Protein AF-W5SPK8-F1 (afdb_monomer)

Foldseek 3Di:
DPPPCPDPDCVVVVPDPLRVLVVLQVLLPDPPRDDDDDPVRDPVRVVVSVVSSVVSVVVVVVVVVVVVVVVVVVVVVVVVVVVVVVD

Solvent-accessible surface area (backbone atoms only — not comparable to full-atom values): 5267 Å² total; per-residue (Å²): 135,85,79,76,79,86,65,94,43,56,78,81,66,70,57,49,70,69,57,52,40,51,52,40,22,53,39,62,70,37,96,86,42,76,78,89,73,64,98,82,61,51,68,67,63,54,48,52,54,49,54,51,33,53,51,32,38,49,55,52,51,52,51,50,51,52,52,51,52,56,50,51,52,53,52,52,52,52,52,54,55,57,59,64,74,75,114

Secondary structure (DSSP, 8-state):
---------TTTTT--HHHHHHHHHHHHHSTT------TT--HHHHHHHHHHHHHHHHHHHHHHHHHHHHHHHHHHHHHHHHHHTT-

InterPro domains:
  IPR000680 Borrelia lipoprotein [PF00921] (8-83)

Mean predicted aligned error: 8.86 Å

Radius of gyration: 21.26 Å; Cα contacts (8 Å, |Δi|>4): 31; chains: 1; bounding box: 47×31×66 Å

Organism: NCBI:txid1293575

Sequence (87 aa):
MQAIVKNASATVANAKDGTIAGAMALRAMAKNGKFANDNVGTSEVTTAVKGVAVSAVAKALDTLTIAIRRTIDKGLKKVKEAMKKKQ

pLDDT: mean 84.78, std 14.94, range [40.97, 98.12]

Structure (mmCIF, N/CA/C/O backbone):
data_AF-W5SPK8-F1
#
_entry.id   AF-W5SPK8-F1
#
loop_
_atom_site.group_PDB
_atom_site.id
_atom_site.type_symbol
_atom_site.label_atom_id
_atom_site.label_alt_id
_atom_site.label_comp_id
_atom_site.label_asym_id
_atom_site.label_entity_id
_atom_site.label_seq_id
_atom_site.pdbx_PDB_ins_code
_atom_site.Cartn_x
_atom_site.Cartn_y
_atom_site.Cartn_z
_atom_site.occupancy
_atom_site.B_iso_or_equiv
_atom_site.auth_seq_id
_atom_site.auth_comp_id
_atom_site.auth_asym_id
_atom_site.auth_at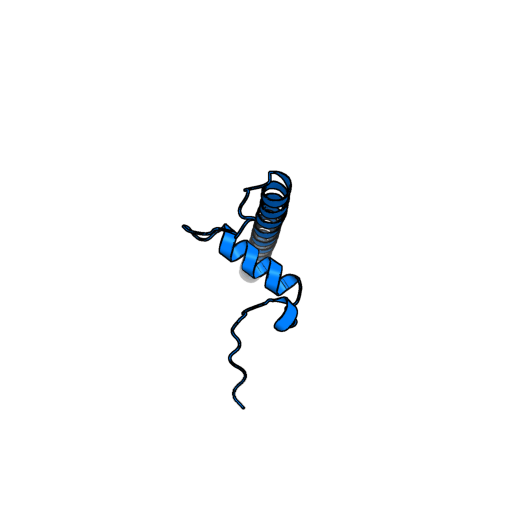om_id
_atom_site.pdbx_PDB_model_num
ATOM 1 N N . MET A 1 1 ? -7.249 -22.494 -30.813 1.00 40.97 1 MET A N 1
ATOM 2 C CA . MET A 1 1 ? -6.035 -21.664 -30.960 1.00 40.97 1 MET A CA 1
ATOM 3 C C . MET A 1 1 ? -5.744 -21.036 -29.603 1.00 40.97 1 MET A C 1
ATOM 5 O O . MET A 1 1 ? -6.360 -20.043 -29.246 1.00 40.97 1 MET A O 1
ATOM 9 N N . GLN A 1 2 ? -4.926 -21.697 -28.781 1.00 45.94 2 GLN A N 1
ATOM 10 C CA . GLN A 1 2 ? -4.500 -21.140 -27.496 1.00 45.94 2 GLN A CA 1
ATOM 11 C C . GLN A 1 2 ? -3.448 -20.071 -27.797 1.00 45.94 2 GLN A C 1
ATOM 13 O O . GLN A 1 2 ? -2.330 -20.396 -28.194 1.00 45.94 2 GLN A O 1
ATOM 18 N N . ALA A 1 3 ? -3.826 -18.799 -27.686 1.00 46.75 3 ALA A N 1
ATOM 19 C CA . ALA A 1 3 ? -2.864 -17.713 -27.700 1.00 46.75 3 ALA A CA 1
ATOM 20 C C . ALA A 1 3 ? -2.056 -17.807 -26.404 1.00 46.75 3 ALA A C 1
ATOM 22 O O . ALA A 1 3 ? -2.529 -17.479 -25.319 1.00 46.75 3 ALA A O 1
ATOM 23 N N . ILE A 1 4 ? -0.838 -18.319 -26.535 1.00 53.28 4 ILE A N 1
ATOM 24 C CA . ILE A 1 4 ? 0.203 -18.235 -25.522 1.00 53.28 4 ILE A CA 1
ATOM 25 C C . ILE A 1 4 ? 0.371 -16.746 -25.195 1.00 53.28 4 ILE A C 1
ATOM 27 O O . ILE A 1 4 ? 0.917 -15.988 -25.998 1.00 53.28 4 ILE A O 1
ATOM 31 N N . VAL A 1 5 ? -0.114 -16.316 -24.028 1.00 52.81 5 VAL A N 1
ATOM 32 C CA . VAL A 1 5 ? 0.148 -14.984 -23.468 1.00 52.81 5 VAL A CA 1
ATOM 33 C C . VAL A 1 5 ? 1.622 -14.951 -23.067 1.00 52.81 5 VAL A C 1
ATOM 35 O O . VAL A 1 5 ? 1.996 -15.192 -21.926 1.00 52.81 5 VAL A O 1
ATOM 38 N N . LYS A 1 6 ? 2.490 -14.723 -24.055 1.00 56.81 6 LYS A N 1
ATOM 39 C CA . LYS A 1 6 ? 3.951 -14.663 -23.898 1.00 56.81 6 LYS A CA 1
ATOM 40 C C . LYS A 1 6 ? 4.430 -13.334 -23.304 1.00 56.81 6 LYS A C 1
ATOM 42 O O . LYS A 1 6 ? 5.621 -13.171 -23.072 1.00 56.81 6 LYS A O 1
ATOM 47 N N . ASN A 1 7 ? 3.522 -12.390 -23.055 1.00 52.19 7 ASN A N 1
ATOM 48 C CA . ASN A 1 7 ? 3.835 -11.092 -22.475 1.00 52.19 7 ASN A CA 1
ATOM 49 C C . ASN A 1 7 ? 2.755 -10.706 -21.458 1.00 52.19 7 ASN A C 1
ATOM 51 O O . ASN A 1 7 ? 1.638 -10.351 -21.834 1.00 52.19 7 ASN A O 1
ATOM 55 N N . ALA A 1 8 ? 3.079 -10.790 -20.169 1.00 60.56 8 ALA A N 1
ATOM 56 C CA . ALA A 1 8 ? 2.243 -10.278 -19.088 1.00 60.56 8 ALA A CA 1
ATOM 57 C C . ALA A 1 8 ? 2.313 -8.738 -19.055 1.00 60.56 8 ALA A C 1
ATOM 59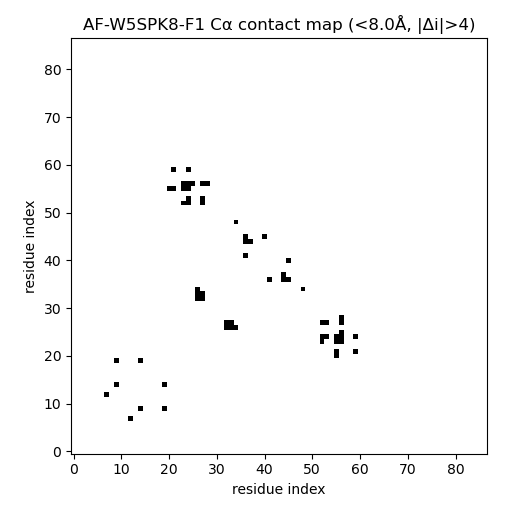 O O . ALA A 1 8 ? 2.858 -8.140 -18.131 1.00 60.56 8 ALA A O 1
ATOM 60 N N . SER A 1 9 ? 1.808 -8.089 -20.104 1.00 64.56 9 SER A N 1
ATOM 61 C CA . SER A 1 9 ? 1.775 -6.634 -20.208 1.00 64.56 9 SER A CA 1
ATOM 62 C C . SER A 1 9 ? 0.527 -6.083 -19.514 1.00 64.56 9 SER A C 1
ATOM 64 O O . SER A 1 9 ? -0.596 -6.474 -19.832 1.00 64.56 9 SER A O 1
ATOM 66 N N . ALA A 1 10 ? 0.713 -5.150 -18.577 1.00 66.06 10 ALA A N 1
ATOM 67 C CA . ALA A 1 10 ? -0.382 -4.483 -17.866 1.00 66.06 10 ALA A CA 1
ATOM 68 C C . ALA A 1 10 ? -1.335 -3.738 -18.821 1.00 66.06 10 ALA A C 1
ATOM 70 O O . ALA A 1 10 ? -2.539 -3.677 -18.573 1.00 66.06 10 ALA A O 1
ATOM 71 N N . THR A 1 11 ? -0.805 -3.237 -19.940 1.00 63.56 11 THR A N 1
ATOM 72 C CA . THR A 1 11 ? -1.569 -2.614 -21.027 1.00 63.56 11 THR A CA 1
ATOM 73 C C . THR A 1 11 ? -2.411 -3.631 -21.790 1.00 63.56 11 THR A C 1
ATOM 75 O O . THR A 1 11 ? -3.552 -3.344 -22.123 1.00 63.56 11 THR A O 1
ATOM 78 N N . VAL A 1 12 ? -1.895 -4.845 -22.011 1.00 64.38 12 VAL A N 1
ATOM 79 C CA . VAL A 1 12 ? -2.657 -5.947 -22.636 1.00 64.38 12 VAL A CA 1
ATOM 80 C C . VAL A 1 12 ? -3.755 -6.460 -21.697 1.00 64.38 12 VAL A C 1
ATOM 82 O O . VAL A 1 12 ? -4.799 -6.919 -22.149 1.00 64.38 12 VAL A O 1
ATOM 85 N N . ALA A 1 13 ? -3.544 -6.340 -20.386 1.00 71.69 13 ALA A N 1
ATOM 86 C CA . ALA A 1 13 ? -4.498 -6.739 -19.358 1.00 71.69 13 ALA A CA 1
ATOM 87 C C . ALA A 1 13 ? -5.548 -5.663 -19.003 1.00 71.69 13 ALA A C 1
ATOM 89 O O . ALA A 1 13 ? -6.338 -5.896 -18.089 1.00 71.69 13 ALA A O 1
ATOM 90 N N . ASN A 1 14 ? -5.564 -4.494 -19.669 1.00 78.56 14 ASN A N 1
ATOM 91 C CA . ASN A 1 14 ? -6.419 -3.347 -19.314 1.00 78.56 14 ASN A CA 1
ATOM 92 C C . ASN A 1 14 ? -6.376 -3.012 -17.808 1.00 78.56 14 ASN A C 1
ATOM 94 O O . ASN A 1 14 ? -7.401 -2.725 -17.178 1.00 78.56 14 ASN A O 1
ATOM 98 N N . ALA A 1 15 ? -5.190 -3.103 -17.201 1.00 85.81 15 ALA A N 1
ATOM 99 C CA . ALA A 1 15 ? -5.032 -2.868 -15.775 1.00 85.81 15 ALA A CA 1
ATOM 100 C C . ALA A 1 15 ? -5.318 -1.396 -15.440 1.00 85.81 15 ALA A C 1
ATOM 102 O O . ALA A 1 15 ? -4.784 -0.488 -16.072 1.00 85.81 15 ALA A O 1
ATOM 103 N N . LYS A 1 16 ? -6.144 -1.157 -14.415 1.00 90.56 16 LYS A N 1
ATOM 104 C CA . LYS A 1 16 ? -6.421 0.197 -13.914 1.00 90.56 16 LYS A CA 1
ATOM 105 C C . LYS A 1 16 ? -5.186 0.767 -13.212 1.00 90.56 16 LYS A C 1
ATOM 107 O O . LYS A 1 16 ? -4.451 0.020 -12.563 1.00 90.56 16 LYS A O 1
ATOM 112 N N . ASP A 1 17 ? -5.039 2.090 -13.220 1.00 87.69 17 ASP A N 1
ATOM 113 C CA . ASP A 1 17 ? -3.918 2.792 -12.573 1.00 87.69 17 ASP A CA 1
ATOM 114 C C . ASP A 1 17 ? -3.728 2.394 -11.105 1.00 87.69 17 ASP A C 1
ATOM 116 O O . ASP A 1 17 ? -2.606 2.187 -10.649 1.00 87.69 17 ASP A O 1
ATOM 120 N N . GLY A 1 18 ? -4.827 2.203 -10.366 1.00 88.81 18 GLY A N 1
ATOM 121 C CA . GLY A 1 18 ? -4.779 1.740 -8.977 1.00 88.81 18 GLY A CA 1
ATOM 122 C C . GLY A 1 18 ? -4.178 0.337 -8.820 1.00 88.81 18 GLY A C 1
ATOM 123 O O . GLY A 1 18 ? -3.426 0.090 -7.878 1.00 88.81 18 GLY A O 1
ATOM 124 N N . THR A 1 19 ? -4.453 -0.573 -9.758 1.00 90.19 19 THR A N 1
ATOM 125 C CA . THR A 1 19 ? -3.869 -1.923 -9.775 1.00 90.19 19 THR A CA 1
ATOM 126 C C . THR A 1 19 ? -2.372 -1.861 -10.063 1.00 90.19 19 THR A C 1
ATOM 128 O O . THR A 1 19 ? -1.592 -2.529 -9.385 1.00 90.19 19 THR A O 1
ATOM 131 N N . ILE A 1 20 ? -1.960 -1.023 -11.018 1.00 90.19 20 ILE A N 1
ATOM 132 C CA . ILE A 1 20 ? -0.547 -0.825 -11.361 1.00 90.19 20 ILE A CA 1
ATOM 133 C C . ILE A 1 20 ? 0.201 -0.208 -10.172 1.00 90.19 20 ILE A C 1
ATOM 135 O O . ILE A 1 20 ? 1.217 -0.750 -9.744 1.00 90.19 20 ILE A O 1
ATOM 139 N N . ALA A 1 21 ? -0.331 0.859 -9.571 1.00 90.31 21 ALA A N 1
ATOM 140 C CA . ALA A 1 21 ? 0.260 1.504 -8.400 1.00 90.31 21 ALA A CA 1
ATOM 141 C C . ALA A 1 21 ? 0.374 0.549 -7.200 1.00 90.31 21 ALA A C 1
ATOM 143 O O . ALA A 1 21 ? 1.404 0.529 -6.527 1.00 90.31 21 ALA A O 1
ATOM 144 N N . GLY A 1 22 ? -0.643 -0.287 -6.960 1.00 90.31 22 GLY A N 1
ATOM 145 C CA . GLY A 1 22 ? -0.602 -1.321 -5.925 1.00 90.31 22 GLY A CA 1
ATOM 146 C C . GLY A 1 22 ? 0.491 -2.362 -6.178 1.00 90.31 22 GLY A C 1
ATOM 147 O O . GLY A 1 22 ? 1.273 -2.669 -5.278 1.00 90.31 22 GLY A O 1
ATOM 148 N N . ALA A 1 23 ? 0.607 -2.856 -7.414 1.00 90.88 23 ALA A N 1
ATOM 149 C CA . ALA A 1 23 ? 1.668 -3.784 -7.798 1.00 90.88 23 ALA A CA 1
ATOM 150 C C . ALA A 1 23 ? 3.065 -3.154 -7.663 1.00 90.88 23 ALA A C 1
ATOM 152 O O . ALA A 1 23 ? 3.986 -3.806 -7.171 1.00 90.88 23 ALA A O 1
ATOM 153 N N . MET A 1 24 ? 3.223 -1.879 -8.034 1.00 91.50 24 MET A N 1
ATOM 154 C CA . MET A 1 24 ? 4.472 -1.137 -7.849 1.00 91.50 24 MET A CA 1
ATOM 155 C C . MET A 1 24 ? 4.831 -0.973 -6.374 1.00 91.50 24 MET A C 1
ATOM 157 O O . MET A 1 24 ? 5.974 -1.233 -6.005 1.00 91.50 24 MET A O 1
ATOM 161 N N . ALA A 1 25 ? 3.874 -0.592 -5.525 1.00 94.88 25 ALA A N 1
ATOM 162 C CA . ALA A 1 25 ? 4.100 -0.456 -4.089 1.00 94.88 25 ALA A CA 1
ATOM 163 C C . ALA A 1 25 ? 4.545 -1.792 -3.470 1.00 94.88 25 ALA A C 1
ATOM 165 O O . ALA A 1 25 ? 5.558 -1.846 -2.773 1.00 94.88 25 ALA A O 1
ATOM 166 N N . LEU A 1 26 ? 3.845 -2.888 -3.784 1.00 94.75 26 LEU A N 1
ATOM 167 C CA . LEU A 1 26 ? 4.215 -4.232 -3.330 1.00 94.75 26 LEU A CA 1
ATOM 168 C C . LEU A 1 26 ? 5.601 -4.641 -3.835 1.00 94.75 26 LEU A C 1
ATOM 170 O O . LEU A 1 26 ? 6.412 -5.154 -3.064 1.00 94.75 26 LEU A O 1
ATOM 174 N N . ARG A 1 27 ? 5.899 -4.385 -5.115 1.00 92.81 27 ARG A N 1
ATOM 175 C CA . ARG A 1 27 ? 7.206 -4.699 -5.695 1.00 92.81 27 ARG A CA 1
ATOM 176 C C . ARG A 1 27 ? 8.316 -3.909 -5.018 1.00 92.81 27 ARG A C 1
ATOM 178 O O . ARG A 1 27 ? 9.348 -4.501 -4.750 1.00 92.81 27 ARG A O 1
ATOM 185 N N . ALA A 1 28 ? 8.111 -2.627 -4.737 1.00 94.56 28 ALA A N 1
ATOM 186 C CA . ALA A 1 28 ? 9.099 -1.767 -4.093 1.00 94.56 28 ALA A CA 1
ATOM 187 C C . ALA A 1 28 ? 9.366 -2.152 -2.627 1.00 94.56 28 ALA A C 1
ATOM 189 O O . ALA A 1 28 ? 10.501 -2.052 -2.176 1.00 94.56 28 ALA A O 1
ATOM 190 N N . MET A 1 29 ? 8.344 -2.607 -1.892 1.00 93.81 29 MET A N 1
ATOM 191 C CA . MET A 1 29 ? 8.482 -3.020 -0.486 1.00 93.81 29 MET A CA 1
ATOM 192 C C . MET A 1 29 ? 9.016 -4.449 -0.312 1.00 93.81 29 MET A C 1
ATOM 194 O O . MET A 1 29 ? 9.492 -4.805 0.766 1.00 93.81 29 MET A O 1
ATOM 198 N N . ALA A 1 30 ? 8.930 -5.293 -1.342 1.00 95.50 30 ALA A N 1
ATOM 199 C CA . ALA A 1 30 ? 9.436 -6.657 -1.273 1.00 95.50 30 ALA A CA 1
ATOM 200 C C . ALA A 1 30 ? 10.966 -6.676 -1.095 1.00 95.50 30 ALA A C 1
ATOM 202 O O . ALA A 1 30 ? 11.687 -5.950 -1.774 1.00 95.50 30 ALA A O 1
ATOM 203 N N . LYS A 1 31 ? 11.478 -7.581 -0.248 1.00 92.06 31 LYS A N 1
ATOM 204 C CA . LYS A 1 31 ? 12.914 -7.696 0.092 1.00 92.06 31 LYS A CA 1
ATOM 205 C C . LYS A 1 31 ? 13.854 -7.724 -1.126 1.00 92.06 31 LYS A C 1
ATOM 207 O O . LYS A 1 31 ? 14.910 -7.109 -1.099 1.00 92.06 31 LYS A O 1
ATOM 212 N N . ASN A 1 32 ? 13.456 -8.420 -2.193 1.00 91.88 32 ASN A N 1
ATOM 213 C CA . ASN A 1 32 ? 14.210 -8.521 -3.453 1.00 91.88 32 ASN A CA 1
ATOM 214 C C . ASN A 1 32 ? 13.501 -7.789 -4.609 1.00 91.88 32 ASN A C 1
ATOM 216 O O . ASN A 1 32 ? 13.612 -8.164 -5.779 1.00 91.88 32 ASN A O 1
ATOM 220 N N . GLY A 1 33 ? 12.721 -6.767 -4.268 1.00 88.25 33 GLY A N 1
ATOM 221 C CA . GLY A 1 33 ? 11.990 -5.907 -5.176 1.00 88.25 33 GLY A CA 1
ATOM 222 C C . GLY A 1 33 ? 12.907 -5.122 -6.100 1.00 88.25 33 GLY A C 1
ATOM 223 O O . GLY A 1 33 ? 13.672 -4.273 -5.655 1.00 88.25 33 GLY A O 1
ATOM 224 N N . LYS A 1 34 ? 12.838 -5.397 -7.402 1.00 88.56 34 LYS A N 1
ATOM 225 C CA . LYS A 1 34 ? 13.581 -4.658 -8.433 1.00 88.56 34 LYS A CA 1
ATOM 226 C C . LYS A 1 34 ? 12.671 -4.341 -9.606 1.00 88.56 34 LYS A C 1
ATOM 228 O O . LYS A 1 34 ? 11.850 -5.185 -9.980 1.00 88.56 34 LYS A O 1
ATOM 233 N N . PHE A 1 35 ? 12.845 -3.158 -10.174 1.00 88.56 35 PHE A N 1
ATOM 234 C CA . PHE A 1 35 ? 12.208 -2.739 -11.415 1.00 88.56 35 PHE A CA 1
ATOM 235 C C . PHE A 1 35 ? 13.189 -2.938 -12.569 1.00 88.56 35 PHE A C 1
ATOM 237 O O . PHE A 1 35 ? 14.392 -2.741 -12.390 1.00 88.56 35 PHE A O 1
ATOM 244 N N . ALA A 1 36 ? 12.682 -3.369 -13.723 1.00 84.62 36 ALA A N 1
ATOM 245 C CA . ALA A 1 36 ? 13.487 -3.438 -14.934 1.00 84.62 36 ALA A CA 1
ATOM 246 C C . ALA A 1 36 ? 13.888 -2.022 -15.374 1.00 84.62 36 ALA A C 1
ATOM 248 O O . ALA A 1 36 ? 13.126 -1.076 -15.173 1.00 84.62 36 ALA A O 1
ATOM 249 N N . ASN A 1 37 ? 15.073 -1.898 -15.963 1.00 80.62 37 ASN A N 1
ATOM 250 C CA . ASN A 1 37 ? 15.573 -0.665 -16.558 1.00 80.62 37 ASN A CA 1
ATOM 251 C C . ASN A 1 37 ? 16.080 -0.953 -17.980 1.00 80.62 37 ASN A C 1
ATOM 253 O O . ASN A 1 37 ? 16.188 -2.117 -18.372 1.00 80.62 37 ASN A O 1
ATOM 257 N N . ASP A 1 38 ? 16.383 0.094 -18.740 1.00 79.50 38 ASP A N 1
ATOM 258 C CA . ASP A 1 38 ? 17.106 -0.025 -19.998 1.00 79.50 38 ASP A CA 1
ATOM 259 C C . ASP A 1 38 ? 18.487 -0.682 -19.810 1.00 79.50 38 ASP A C 1
ATOM 261 O O . ASP A 1 38 ? 19.066 -0.709 -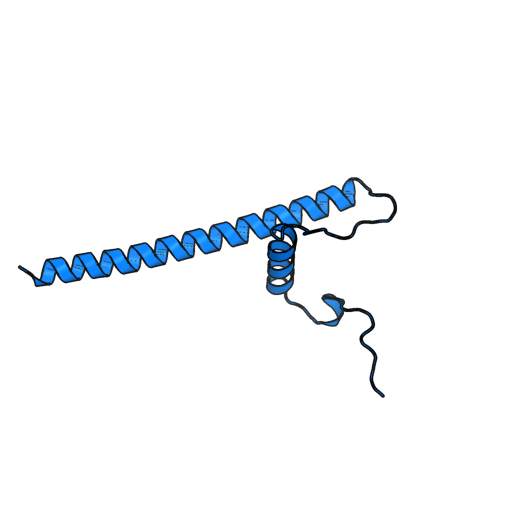18.721 1.00 79.50 38 ASP A O 1
ATOM 265 N N . ASN A 1 39 ? 19.030 -1.235 -20.898 1.00 73.81 39 ASN A N 1
ATOM 266 C CA . ASN A 1 39 ? 20.319 -1.941 -20.872 1.00 73.81 39 ASN A CA 1
ATOM 267 C C . ASN A 1 39 ? 21.503 -1.022 -20.523 1.00 73.81 39 ASN A C 1
ATOM 269 O O . ASN A 1 39 ? 22.575 -1.507 -20.173 1.00 73.81 39 ASN A O 1
ATOM 273 N N . VAL A 1 40 ? 21.314 0.293 -20.657 1.00 71.94 40 VAL A N 1
ATOM 274 C CA . VAL A 1 40 ? 22.342 1.321 -20.446 1.00 71.94 40 VAL A CA 1
ATOM 275 C C . VAL A 1 40 ? 22.270 1.903 -19.030 1.00 71.94 40 VAL A C 1
ATOM 277 O O . VAL A 1 40 ? 23.226 2.515 -18.563 1.00 71.94 40 VAL A O 1
ATOM 280 N N . GLY A 1 41 ? 21.176 1.679 -18.303 1.00 65.19 41 GLY A N 1
ATOM 281 C CA . GLY A 1 41 ? 21.012 2.193 -16.956 1.00 65.19 41 GLY A CA 1
ATOM 282 C C . GLY A 1 41 ? 20.835 3.709 -16.917 1.00 65.19 41 GLY A C 1
ATOM 283 O O . GLY A 1 41 ? 21.398 4.345 -16.025 1.00 65.19 41 GLY A O 1
ATOM 284 N N . THR A 1 42 ? 20.117 4.313 -17.870 1.00 76.94 42 THR A N 1
ATOM 285 C CA . THR A 1 42 ? 20.043 5.779 -17.953 1.00 76.94 42 THR A CA 1
ATOM 286 C C . THR A 1 42 ? 19.496 6.383 -16.657 1.00 76.94 42 THR A C 1
ATOM 288 O O . THR A 1 42 ? 18.608 5.842 -15.978 1.00 76.94 42 THR A O 1
ATOM 291 N N . SER A 1 43 ? 20.072 7.529 -16.283 1.00 78.50 43 SER A N 1
ATOM 292 C CA . SER A 1 43 ? 19.715 8.239 -15.049 1.00 78.50 43 SER A CA 1
ATOM 293 C C . SER A 1 43 ? 18.243 8.669 -15.049 1.00 78.50 43 SER A C 1
ATOM 295 O O . SER A 1 43 ? 17.584 8.652 -14.008 1.00 78.50 43 SER A O 1
ATOM 297 N N . GLU A 1 44 ? 17.701 8.983 -16.226 1.00 83.06 44 GLU A N 1
ATOM 298 C CA . GLU A 1 44 ? 16.316 9.416 -16.416 1.00 83.06 44 GLU A CA 1
ATOM 299 C C . GLU A 1 44 ? 15.317 8.316 -16.048 1.00 83.06 44 GLU A C 1
ATOM 301 O O . GLU A 1 44 ? 14.460 8.526 -15.186 1.00 83.06 44 GLU A O 1
ATOM 306 N N . VAL A 1 45 ? 15.466 7.114 -16.619 1.00 83.38 45 VAL A N 1
ATOM 307 C CA . VAL A 1 45 ? 14.563 5.989 -16.330 1.00 83.38 45 VAL A CA 1
ATOM 308 C C . VAL A 1 45 ? 14.692 5.564 -14.868 1.00 83.38 45 VAL A C 1
ATOM 310 O O . VAL A 1 45 ? 13.688 5.352 -14.185 1.00 83.38 45 VAL A O 1
ATOM 313 N N . THR A 1 46 ? 15.917 5.540 -14.337 1.00 84.56 46 THR A N 1
ATOM 314 C CA . THR A 1 46 ? 16.160 5.245 -12.918 1.00 84.56 46 THR A CA 1
ATOM 315 C C . THR A 1 46 ? 15.444 6.238 -12.000 1.00 84.56 46 THR A C 1
ATOM 317 O O . THR A 1 46 ? 14.828 5.837 -11.009 1.00 84.56 46 THR A O 1
ATOM 320 N N . THR A 1 47 ? 15.512 7.533 -12.312 1.00 88.62 47 THR A N 1
ATOM 321 C CA . THR A 1 47 ? 14.889 8.596 -11.513 1.00 88.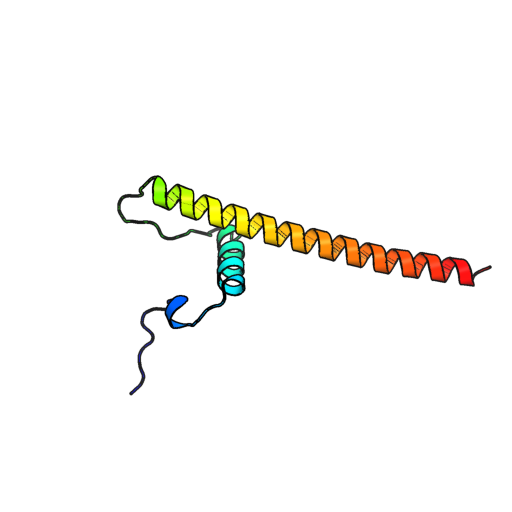62 47 THR A CA 1
ATOM 322 C C . THR A 1 47 ? 13.368 8.519 -11.583 1.00 88.62 47 THR A C 1
ATOM 324 O O . THR A 1 47 ? 12.709 8.566 -10.543 1.00 88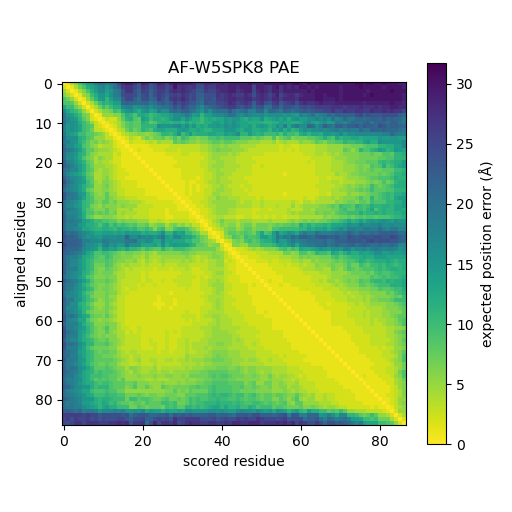.62 47 THR A O 1
ATOM 327 N N . ALA A 1 48 ? 12.807 8.315 -12.777 1.00 88.31 48 ALA A N 1
ATOM 328 C CA . ALA A 1 48 ? 11.368 8.171 -12.970 1.00 88.31 48 ALA A CA 1
ATOM 329 C C . ALA A 1 48 ? 10.808 6.968 -12.193 1.00 88.31 48 ALA A C 1
ATOM 331 O O . ALA A 1 48 ? 9.865 7.109 -11.411 1.00 88.31 48 ALA A O 1
ATOM 332 N N . VAL A 1 49 ? 11.432 5.795 -12.332 1.00 89.12 49 VAL A N 1
ATOM 333 C CA . VAL A 1 49 ? 11.011 4.569 -11.639 1.00 89.12 49 VAL A CA 1
ATOM 334 C C . VAL A 1 49 ? 11.096 4.732 -10.121 1.00 89.12 49 VAL A C 1
ATOM 336 O O . VAL A 1 49 ? 10.159 4.352 -9.415 1.00 89.12 49 VAL A O 1
ATOM 339 N N . LYS A 1 50 ? 12.172 5.340 -9.604 1.00 89.44 50 LYS A N 1
ATOM 340 C CA . LYS A 1 50 ? 12.303 5.642 -8.170 1.00 89.44 50 LYS A CA 1
ATOM 341 C C . LYS A 1 50 ? 11.207 6.592 -7.691 1.00 89.44 50 LYS A C 1
ATOM 343 O O . LYS A 1 50 ? 10.583 6.312 -6.671 1.00 89.44 50 LYS A O 1
ATOM 348 N N . GLY A 1 51 ? 10.945 7.674 -8.423 1.00 92.25 51 GLY A N 1
ATOM 349 C CA . GLY A 1 51 ? 9.926 8.659 -8.059 1.00 92.25 51 GLY A CA 1
ATOM 350 C C . GLY A 1 51 ? 8.529 8.047 -7.966 1.00 92.25 51 GLY A C 1
ATOM 351 O O . GLY A 1 51 ? 7.821 8.260 -6.977 1.00 92.25 51 GLY A O 1
ATOM 352 N N . VAL A 1 52 ? 8.151 7.219 -8.944 1.00 91.44 52 VAL A N 1
ATOM 353 C CA . VAL A 1 52 ? 6.854 6.527 -8.937 1.00 91.44 52 VAL A CA 1
ATOM 354 C C . VAL A 1 52 ? 6.796 5.471 -7.832 1.00 91.44 52 VAL A C 1
ATOM 356 O O . VAL A 1 52 ? 5.801 5.412 -7.112 1.00 91.44 52 VAL A O 1
ATOM 359 N N . ALA A 1 53 ? 7.853 4.675 -7.642 1.00 92.50 53 ALA A N 1
ATOM 360 C CA . ALA A 1 53 ? 7.900 3.653 -6.597 1.00 92.50 53 ALA A CA 1
ATOM 361 C C . ALA A 1 53 ? 7.762 4.259 -5.191 1.00 92.50 53 ALA A C 1
ATOM 363 O O . ALA A 1 53 ? 6.915 3.819 -4.414 1.00 92.50 53 ALA A O 1
ATOM 364 N N . VAL A 1 54 ? 8.535 5.305 -4.883 1.00 94.94 54 VAL A N 1
ATOM 365 C CA . VAL A 1 54 ? 8.462 6.017 -3.596 1.00 94.94 54 VAL A CA 1
ATOM 366 C C . VAL A 1 54 ? 7.074 6.621 -3.393 1.00 94.94 54 VAL A C 1
ATOM 368 O O . VAL A 1 54 ? 6.474 6.435 -2.337 1.00 94.94 54 VAL A O 1
ATOM 371 N N . SER A 1 55 ? 6.523 7.276 -4.417 1.00 95.50 55 SER A N 1
ATOM 372 C CA . SER A 1 55 ? 5.191 7.885 -4.343 1.00 95.50 55 SER A CA 1
ATOM 373 C C . SER A 1 55 ? 4.080 6.854 -4.121 1.00 95.50 55 SER A C 1
ATOM 375 O O . SER A 1 55 ? 3.152 7.101 -3.351 1.00 95.50 55 SER A O 1
ATOM 377 N N . ALA A 1 56 ? 4.160 5.693 -4.779 1.00 94.81 56 ALA A N 1
ATOM 378 C CA . ALA A 1 56 ? 3.195 4.609 -4.617 1.00 94.81 56 ALA A CA 1
ATOM 379 C C . ALA A 1 56 ? 3.241 4.020 -3.19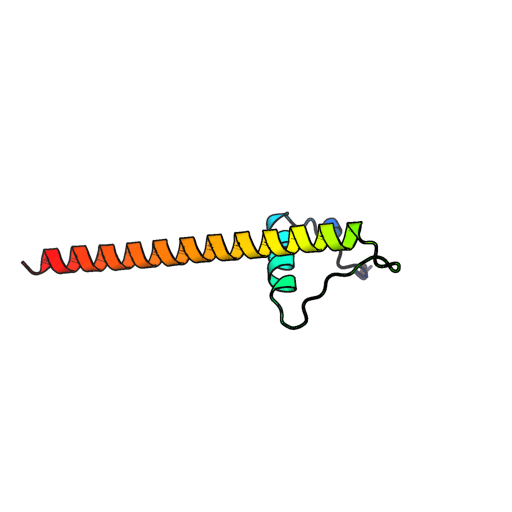9 1.00 94.81 56 ALA A C 1
ATOM 381 O O . ALA A 1 56 ? 2.192 3.825 -2.581 1.00 94.81 56 ALA A O 1
ATOM 382 N N . VAL A 1 57 ? 4.444 3.791 -2.661 1.00 96.25 57 VAL A N 1
ATOM 383 C CA . VAL A 1 57 ? 4.634 3.305 -1.286 1.00 96.25 57 VAL A CA 1
ATOM 384 C C . VAL A 1 57 ? 4.118 4.322 -0.269 1.00 96.25 57 VAL A C 1
ATOM 386 O O . VAL A 1 57 ? 3.348 3.945 0.612 1.00 96.25 57 VAL A O 1
ATOM 389 N N . ALA A 1 58 ? 4.464 5.603 -0.416 1.00 97.12 58 ALA A N 1
ATOM 390 C CA . ALA A 1 58 ? 4.007 6.661 0.485 1.00 97.12 58 ALA A CA 1
ATOM 391 C C . ALA A 1 58 ? 2.473 6.722 0.557 1.00 97.12 58 ALA A C 1
ATOM 393 O O . ALA A 1 58 ? 1.896 6.592 1.634 1.00 97.12 58 ALA A O 1
ATOM 394 N N . LYS A 1 59 ? 1.793 6.781 -0.596 1.00 95.69 59 LYS A N 1
ATOM 395 C CA . LYS A 1 59 ? 0.321 6.816 -0.654 1.00 95.69 59 LYS A CA 1
ATOM 396 C C . LYS A 1 59 ? -0.333 5.574 -0.039 1.00 95.69 59 LYS A C 1
ATOM 398 O O . LYS A 1 59 ? -1.380 5.687 0.607 1.00 95.69 59 LYS A O 1
ATOM 403 N N . ALA A 1 60 ? 0.259 4.393 -0.234 1.00 95.06 60 ALA A N 1
ATOM 404 C CA . ALA A 1 60 ? -0.237 3.155 0.363 1.00 95.06 60 ALA A CA 1
ATOM 405 C C . ALA A 1 60 ? -0.132 3.187 1.899 1.00 95.06 60 ALA A C 1
AT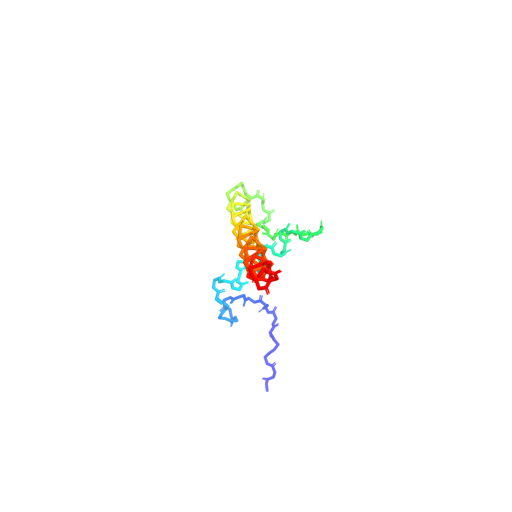OM 407 O O . ALA A 1 60 ? -1.102 2.862 2.589 1.00 95.06 60 ALA A O 1
ATOM 408 N N . LEU A 1 61 ? 1.009 3.635 2.434 1.00 96.31 61 LEU A N 1
ATOM 409 C CA . LEU A 1 61 ? 1.240 3.763 3.875 1.00 96.31 61 LEU A CA 1
ATOM 410 C C . LEU A 1 61 ? 0.372 4.854 4.516 1.00 96.31 61 LEU A C 1
ATOM 412 O O . LEU A 1 61 ? -0.181 4.634 5.595 1.00 96.31 61 LEU A O 1
ATOM 416 N N . ASP A 1 62 ? 0.176 5.991 3.850 1.00 97.38 62 ASP A N 1
ATOM 417 C CA . ASP A 1 62 ? -0.704 7.064 4.328 1.00 97.38 62 ASP A CA 1
ATOM 418 C C . ASP A 1 62 ? -2.152 6.586 4.448 1.00 97.38 62 ASP A C 1
ATOM 420 O O . ASP A 1 62 ? -2.810 6.781 5.475 1.00 97.38 62 ASP A O 1
ATOM 424 N N . THR A 1 63 ? -2.635 5.884 3.421 1.00 95.81 63 THR A N 1
ATOM 425 C CA . THR A 1 63 ? -3.983 5.303 3.412 1.00 95.81 63 THR A CA 1
ATOM 426 C C . THR A 1 63 ? -4.149 4.282 4.537 1.00 95.81 63 THR A C 1
ATOM 428 O O . THR A 1 63 ? -5.144 4.328 5.268 1.00 95.81 63 THR A O 1
ATOM 431 N N . LEU A 1 64 ? -3.165 3.394 4.726 1.00 96.62 64 LEU A N 1
ATOM 432 C CA . LEU A 1 64 ? -3.157 2.424 5.823 1.00 96.62 64 LEU A CA 1
ATOM 433 C C . LEU A 1 64 ? -3.191 3.126 7.186 1.00 96.62 64 LEU A C 1
ATOM 435 O O . LEU A 1 64 ? -3.981 2.763 8.057 1.00 96.62 64 LEU A O 1
ATOM 439 N N . THR A 1 65 ? -2.392 4.176 7.354 1.00 97.75 65 THR A N 1
ATOM 440 C CA . THR A 1 65 ? -2.328 4.949 8.596 1.00 97.75 65 THR A CA 1
ATOM 441 C C . THR A 1 65 ? -3.673 5.605 8.913 1.00 97.75 65 THR A C 1
ATOM 443 O O . THR A 1 65 ? -4.158 5.525 10.043 1.00 97.75 65 THR A O 1
ATOM 446 N N . ILE A 1 66 ? -4.332 6.210 7.920 1.00 97.62 66 ILE A N 1
ATOM 447 C CA . ILE A 1 66 ? -5.677 6.784 8.079 1.00 97.62 66 ILE A CA 1
ATOM 448 C C . ILE A 1 66 ? -6.692 5.695 8.449 1.00 97.62 66 ILE A C 1
ATOM 450 O O . ILE A 1 66 ? -7.519 5.907 9.338 1.00 97.62 66 ILE A O 1
ATOM 454 N N . ALA A 1 67 ? -6.635 4.527 7.807 1.00 97.56 67 ALA A N 1
ATOM 455 C CA . ALA A 1 67 ? -7.532 3.413 8.108 1.00 97.56 67 ALA A CA 1
ATOM 456 C C . ALA A 1 67 ? -7.376 2.917 9.557 1.00 97.56 67 ALA A C 1
ATOM 458 O O . ALA A 1 67 ? -8.379 2.696 10.245 1.00 97.56 67 ALA A O 1
ATOM 459 N N . ILE A 1 68 ? -6.136 2.813 10.047 1.00 98.12 68 ILE A N 1
ATOM 460 C CA . ILE A 1 68 ? -5.833 2.456 11.438 1.00 98.12 68 ILE A CA 1
ATOM 461 C C . ILE A 1 68 ? -6.413 3.503 12.394 1.00 98.12 68 ILE A C 1
ATOM 463 O O . ILE A 1 68 ? -7.184 3.139 13.282 1.00 98.12 68 ILE A O 1
ATOM 467 N N . ARG A 1 69 ? -6.143 4.801 12.177 1.00 97.88 69 ARG A N 1
ATOM 468 C CA . ARG A 1 69 ? -6.683 5.880 13.030 1.00 97.88 69 ARG A CA 1
ATOM 469 C C . ARG A 1 69 ? -8.207 5.851 13.090 1.00 97.88 69 ARG A C 1
ATOM 471 O O . ARG A 1 69 ? -8.774 5.814 14.174 1.00 97.88 69 ARG A O 1
ATOM 478 N N . ARG A 1 70 ? -8.883 5.741 11.941 1.00 98.00 70 ARG A N 1
ATOM 479 C CA . ARG A 1 70 ? -10.356 5.665 11.889 1.00 98.00 70 ARG A CA 1
ATOM 480 C C . ARG A 1 70 ? -10.908 4.447 12.627 1.00 98.00 70 ARG A C 1
ATOM 482 O O . ARG A 1 70 ? -12.015 4.509 13.160 1.00 98.00 70 ARG A O 1
ATOM 489 N N . THR A 1 71 ? -10.180 3.335 12.631 1.00 97.69 71 THR A N 1
ATOM 490 C CA . THR A 1 71 ? -10.573 2.119 13.355 1.00 97.69 71 THR A CA 1
ATOM 491 C C . THR A 1 71 ? -10.421 2.309 14.861 1.00 97.69 71 THR A C 1
ATOM 493 O O . THR A 1 71 ? -11.351 1.993 15.606 1.00 97.69 71 THR A O 1
ATOM 496 N N . ILE A 1 72 ? -9.310 2.906 15.297 1.00 97.81 72 ILE A N 1
ATOM 497 C CA . ILE A 1 72 ? -9.073 3.282 16.696 1.00 97.81 72 ILE A CA 1
ATOM 498 C C . ILE A 1 72 ? -10.143 4.272 17.171 1.00 97.81 72 ILE A C 1
ATOM 500 O O . ILE A 1 72 ? -10.780 4.024 18.191 1.00 97.81 72 ILE A O 1
ATOM 504 N N . ASP A 1 73 ? -10.435 5.322 16.399 1.00 97.50 73 ASP A N 1
ATOM 505 C CA . ASP A 1 73 ? -11.462 6.318 16.729 1.00 97.50 73 ASP A CA 1
ATOM 506 C C . ASP A 1 73 ? -12.844 5.679 16.909 1.00 97.50 73 ASP A C 1
ATOM 508 O O . ASP A 1 73 ? -13.583 6.008 17.840 1.00 97.50 73 ASP A O 1
ATOM 512 N N . LYS A 1 74 ? -13.214 4.735 16.031 1.00 97.50 74 LYS A N 1
ATOM 513 C CA . LYS A 1 74 ? -14.463 3.967 16.163 1.00 97.50 74 LYS A CA 1
ATO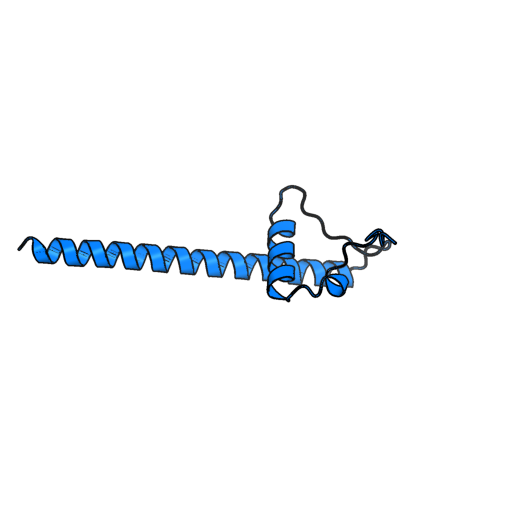M 514 C C . LYS A 1 74 ? -14.470 3.123 17.438 1.00 97.50 74 LYS A C 1
ATOM 516 O O . LYS A 1 74 ? -15.493 3.086 18.122 1.00 97.50 74 LYS A O 1
ATOM 521 N N . GLY A 1 75 ? -13.363 2.453 17.755 1.00 96.00 75 GLY A N 1
ATOM 522 C CA . GLY A 1 75 ? -13.208 1.682 18.990 1.00 96.00 75 GLY A CA 1
ATOM 523 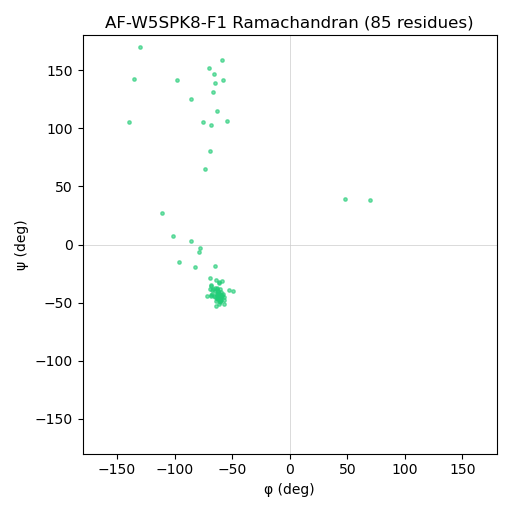C C . GLY A 1 75 ? -13.356 2.559 20.233 1.00 96.00 75 GLY A C 1
ATOM 524 O O . GLY A 1 75 ? -14.173 2.266 21.104 1.00 96.00 75 GLY A O 1
ATOM 525 N N . LEU A 1 76 ? -12.657 3.693 20.267 1.00 97.12 76 LEU A N 1
ATOM 526 C CA . LEU A 1 76 ? -12.692 4.635 21.382 1.00 97.12 76 LEU A CA 1
ATOM 527 C C . LEU A 1 76 ? -14.084 5.252 21.582 1.00 97.12 76 LEU A C 1
ATOM 529 O O . LEU A 1 76 ? -14.545 5.380 22.715 1.00 97.12 76 LEU A O 1
ATOM 533 N N . LYS A 1 77 ? -14.808 5.566 20.498 1.00 96.25 77 LYS A N 1
ATOM 534 C CA . LYS A 1 77 ? -16.213 6.003 20.581 1.00 96.25 77 LYS A CA 1
ATOM 535 C C . LYS A 1 77 ? -17.101 4.951 21.245 1.00 96.25 77 LYS A C 1
ATOM 537 O O . LYS A 1 77 ? -17.898 5.303 22.108 1.00 96.25 77 LYS A O 1
ATOM 542 N N . LYS A 1 78 ? -16.944 3.668 20.898 1.00 96.06 78 LYS A N 1
ATOM 543 C CA . LYS A 1 78 ? -17.699 2.580 21.546 1.00 96.06 78 LYS A CA 1
ATOM 544 C C . LYS A 1 78 ? -17.396 2.488 23.043 1.00 96.06 78 LYS A C 1
ATOM 546 O O . LYS A 1 78 ? -18.328 2.344 23.829 1.00 96.06 78 LYS A O 1
ATOM 551 N N . VAL A 1 79 ? -16.127 2.619 23.438 1.00 94.62 79 VAL A N 1
ATOM 552 C CA . VAL A 1 79 ? -15.727 2.644 24.857 1.00 94.62 79 VAL A CA 1
ATOM 553 C C . VAL A 1 79 ? -16.388 3.814 25.586 1.00 94.62 79 VAL A C 1
ATOM 555 O O . VAL A 1 79 ? -16.977 3.621 26.646 1.00 94.62 79 VAL A O 1
ATOM 558 N N . LYS A 1 80 ? -16.371 5.014 24.994 1.00 94.31 80 LYS A N 1
ATOM 559 C CA . LYS A 1 80 ? -17.020 6.201 25.567 1.00 94.31 80 LYS A CA 1
ATOM 560 C C . LYS A 1 80 ? -18.516 5.988 25.815 1.00 94.31 80 LYS A C 1
ATOM 562 O O . LYS A 1 80 ? -19.002 6.325 26.890 1.00 94.31 80 LYS A O 1
ATOM 567 N N . GLU A 1 81 ? -19.239 5.413 24.857 1.00 94.62 81 GLU A N 1
ATOM 568 C CA . GLU A 1 81 ? -20.672 5.132 25.018 1.00 94.62 81 GLU A CA 1
ATOM 569 C C . GLU A 1 81 ? -20.949 4.038 26.060 1.00 94.62 81 GLU A C 1
ATOM 571 O O . GLU A 1 81 ? -21.920 4.135 26.806 1.00 94.62 81 GLU A O 1
ATOM 576 N N . ALA A 1 82 ? -20.086 3.024 26.173 1.00 92.94 82 ALA A N 1
ATOM 577 C CA . ALA A 1 82 ? -20.208 2.003 27.213 1.00 92.94 82 ALA A CA 1
ATOM 578 C C . ALA A 1 82 ? -20.012 2.577 28.628 1.00 92.94 82 ALA A C 1
ATOM 580 O O . ALA A 1 82 ? -20.725 2.179 29.546 1.00 92.94 82 ALA A O 1
ATOM 581 N N . MET A 1 83 ? -19.090 3.531 28.801 1.00 91.69 83 MET A N 1
ATOM 582 C CA . MET A 1 83 ? -18.875 4.201 30.090 1.00 91.69 83 MET A CA 1
ATOM 583 C C . MET A 1 83 ? -20.074 5.056 30.509 1.00 91.69 83 MET A C 1
ATOM 585 O O . MET A 1 83 ? -20.448 5.036 31.675 1.00 91.69 83 MET A O 1
ATOM 589 N N . LYS A 1 84 ? -20.726 5.746 29.564 1.00 87.50 84 LYS A N 1
ATOM 590 C CA . LYS A 1 84 ? -21.933 6.541 29.847 1.00 87.50 84 LYS A CA 1
ATOM 591 C C . LYS A 1 84 ? -23.123 5.705 30.322 1.00 87.50 84 LYS A C 1
ATOM 593 O O . LYS A 1 84 ? -23.941 6.212 31.066 1.00 87.50 84 LYS A O 1
ATOM 598 N N . LYS A 1 85 ? -23.237 4.448 29.880 1.00 71.88 85 LYS A N 1
ATOM 599 C CA . LYS A 1 85 ? -24.338 3.545 30.265 1.00 71.88 85 LYS A CA 1
ATOM 600 C C . LYS A 1 85 ? -24.173 2.912 31.655 1.00 71.88 85 LYS A C 1
ATOM 602 O O . LYS A 1 85 ? -25.058 2.174 32.070 1.00 71.88 85 LYS A O 1
ATOM 607 N N . LYS A 1 86 ? -23.030 3.112 32.325 1.00 59.81 86 LYS A N 1
ATOM 608 C CA . LYS A 1 86 ? -22.737 2.562 33.662 1.00 59.81 86 LYS A CA 1
ATOM 609 C C . LYS A 1 86 ? -22.905 3.578 34.809 1.00 59.81 86 LYS A C 1
ATOM 611 O O . LYS A 1 86 ? -22.547 3.247 35.936 1.00 59.81 86 LYS A O 1
ATOM 616 N N . GLN A 1 87 ? -23.430 4.770 34.528 1.00 46.59 87 GLN A N 1
ATOM 617 C CA . GLN A 1 87 ? -23.967 5.721 35.513 1.00 46.59 87 GLN A CA 1
ATOM 618 C C . GLN A 1 87 ? -25.485 5.774 35.364 1.00 46.59 87 GLN A C 1
ATOM 620 O O . GLN A 1 87 ? -26.147 5.990 36.398 1.00 46.59 87 GLN A O 1
#